Protein AF-A0A6G0W1W1-F1 (afdb_monomer_lite)

Secondary structure (DSSP, 8-state):
-HHHHHHHHHHHHHH-TT---SEEEE-S-HHHHHHHHHH-TTPEEEE-HHHHHHHHHHHHHHTTGGGT--

Organism: Aphis craccivora (NCBI:txid307492)

Sequence (70 aa):
MESTYCRLFEALKSMKPKLNPDTIMIDFEKAVMSAILKTFPVTKIRGCFFHFTQSVWRHVQQAGLHLLFK

InterPro domains:
  IPR018289 MULE transposase domain [PF10551] (3-54)

Foldseek 3Di:
DLVVLLVVLVVVCVVPVPDADQEDEDAPDPSNVVSCCVNRVNHHYHYDPVVVVVVVVVVCVVVVVVVVPD

Radius of gyration: 16.24 Å; chains: 1; b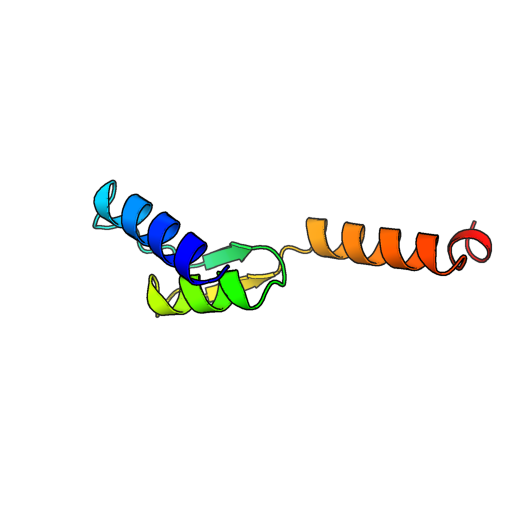ounding box: 32×19×46 Å

pLDDT: mean 95.53, std 5.96, range [57.72, 98.19]

Structure (mmCIF, N/CA/C/O backbone):
data_AF-A0A6G0W1W1-F1
#
_entry.id   AF-A0A6G0W1W1-F1
#
loop_
_atom_site.group_PDB
_atom_site.id
_atom_site.type_symbol
_atom_site.label_atom_id
_atom_site.label_alt_id
_atom_site.label_comp_id
_atom_site.label_asym_id
_atom_site.label_entity_id
_atom_site.label_seq_id
_atom_site.pdbx_PDB_ins_code
_atom_site.Cartn_x
_atom_site.Cartn_y
_atom_site.Cartn_z
_atom_site.occupancy
_atom_site.B_iso_or_equiv
_atom_site.auth_seq_id
_atom_site.auth_comp_id
_atom_site.auth_asym_id
_atom_site.auth_atom_id
_atom_site.pdbx_PDB_model_num
ATOM 1 N N . MET A 1 1 ? 9.314 7.312 8.309 1.00 82.31 1 MET A N 1
ATOM 2 C CA . MET A 1 1 ? 8.295 6.976 7.289 1.00 82.31 1 MET A CA 1
ATOM 3 C C . MET A 1 1 ? 7.107 6.255 7.911 1.00 82.31 1 MET A C 1
ATOM 5 O O . MET A 1 1 ? 6.024 6.813 7.882 1.00 82.31 1 MET A O 1
ATOM 9 N N . GLU A 1 2 ? 7.284 5.093 8.552 1.00 94.75 2 GLU A N 1
ATOM 10 C CA . GLU A 1 2 ? 6.169 4.362 9.193 1.00 94.75 2 GLU A CA 1
ATOM 11 C C . GLU A 1 2 ? 5.420 5.181 10.260 1.00 94.75 2 GLU A C 1
ATOM 13 O O . GLU A 1 2 ? 4.197 5.236 10.238 1.00 94.75 2 GLU A O 1
ATOM 18 N N . SER A 1 3 ? 6.135 5.882 11.147 1.00 96.25 3 SER A N 1
ATOM 19 C CA . SER A 1 3 ? 5.523 6.722 12.192 1.00 96.25 3 SER A CA 1
ATOM 20 C C . SER A 1 3 ? 4.597 7.811 11.638 1.00 96.25 3 SER A C 1
ATOM 22 O O . SER A 1 3 ? 3.584 8.130 12.255 1.00 96.25 3 SER A O 1
ATOM 24 N N . THR A 1 4 ? 4.907 8.359 10.461 1.00 97.50 4 THR A N 1
ATOM 25 C CA . THR A 1 4 ? 4.050 9.328 9.766 1.00 97.50 4 THR A CA 1
ATOM 26 C C . THR A 1 4 ? 2.731 8.685 9.341 1.00 97.50 4 THR A C 1
ATOM 28 O O . THR A 1 4 ? 1.671 9.266 9.562 1.00 97.50 4 THR A O 1
ATOM 31 N N . TYR A 1 5 ? 2.782 7.467 8.795 1.00 97.88 5 TYR A N 1
ATOM 32 C CA . TYR A 1 5 ? 1.586 6.710 8.430 1.00 97.88 5 TYR A CA 1
ATOM 33 C C . TYR A 1 5 ? 0.767 6.300 9.660 1.00 97.88 5 TYR A C 1
ATOM 35 O O . TYR A 1 5 ? -0.454 6.431 9.635 1.00 97.88 5 TYR A O 1
ATOM 43 N N . CYS A 1 6 ? 1.407 5.887 10.762 1.00 97.44 6 CYS A N 1
ATOM 44 C CA . CYS A 1 6 ? 0.692 5.608 12.013 1.00 97.44 6 CYS A CA 1
ATOM 45 C C . CYS A 1 6 ? -0.109 6.829 12.476 1.00 97.44 6 CYS A C 1
ATOM 47 O O . CYS A 1 6 ? -1.312 6.715 12.693 1.00 97.44 6 CYS A O 1
ATOM 49 N N . ARG A 1 7 ? 0.523 8.011 12.516 1.00 98.06 7 ARG A N 1
ATOM 50 C CA . ARG A 1 7 ? -0.146 9.267 12.898 1.00 98.06 7 ARG A CA 1
ATOM 51 C C . ARG A 1 7 ? -1.333 9.599 11.993 1.00 98.06 7 ARG A C 1
ATOM 53 O O . ARG A 1 7 ? -2.355 10.071 12.481 1.00 98.06 7 ARG A O 1
ATOM 60 N N . LEU A 1 8 ? -1.213 9.351 10.687 1.00 97.50 8 LEU A N 1
ATOM 61 C CA . LEU A 1 8 ? -2.309 9.541 9.733 1.00 97.50 8 LEU A CA 1
ATOM 62 C C . LEU A 1 8 ? -3.498 8.624 10.057 1.00 97.50 8 LEU A C 1
ATOM 64 O O . LEU A 1 8 ? -4.632 9.089 10.158 1.00 97.50 8 LEU A O 1
ATOM 68 N N . PHE A 1 9 ? -3.250 7.327 10.230 1.00 97.31 9 PHE A N 1
ATOM 69 C CA . PHE A 1 9 ? -4.307 6.353 10.501 1.00 97.31 9 PHE A CA 1
ATOM 70 C C . PHE A 1 9 ? -4.939 6.540 11.887 1.00 97.31 9 PHE A C 1
ATOM 72 O O . PHE A 1 9 ? -6.153 6.383 12.035 1.00 97.31 9 PHE A O 1
ATOM 79 N N . GLU A 1 10 ? -4.153 6.938 12.885 1.00 97.25 10 GLU A N 1
ATOM 80 C CA . GLU A 1 10 ? -4.648 7.343 14.203 1.00 97.25 10 GLU A CA 1
ATOM 81 C C . GLU A 1 10 ? -5.551 8.574 14.100 1.00 97.25 10 GLU A C 1
ATOM 83 O O . GLU A 1 10 ? -6.650 8.562 14.649 1.00 97.25 10 GLU A O 1
ATOM 88 N N . ALA A 1 11 ? -5.160 9.599 13.335 1.00 98.06 11 ALA A N 1
ATOM 89 C CA . ALA A 1 11 ? -6.008 10.767 13.101 1.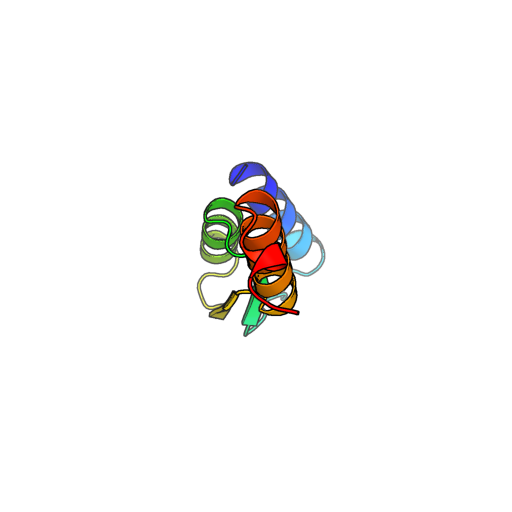00 98.06 11 ALA A CA 1
ATOM 90 C C . ALA A 1 11 ? -7.337 10.389 12.418 1.00 98.06 11 ALA A C 1
ATOM 92 O O . ALA A 1 11 ? -8.397 10.871 12.822 1.00 98.06 11 ALA A O 1
ATOM 93 N N . LEU A 1 12 ? -7.310 9.477 11.437 1.00 97.12 12 LEU A N 1
ATOM 94 C CA . LEU A 1 12 ? -8.524 8.946 10.803 1.00 97.12 12 LEU A CA 1
ATOM 95 C C . LEU A 1 12 ? -9.438 8.232 11.809 1.00 97.12 12 LEU A C 1
ATOM 97 O O . LEU A 1 12 ? -10.652 8.449 11.795 1.00 97.12 12 LEU A O 1
ATOM 101 N N . LYS A 1 13 ? -8.872 7.417 12.706 1.00 95.62 13 LYS A N 1
ATOM 102 C CA . LYS A 1 13 ? -9.635 6.775 13.785 1.00 95.62 13 LYS A CA 1
ATOM 103 C C . LYS A 1 13 ? -10.191 7.778 14.787 1.00 95.62 13 LYS A C 1
ATOM 105 O O . LYS A 1 13 ? -11.330 7.614 15.210 1.00 95.62 13 LYS A O 1
ATOM 110 N N . SER A 1 14 ? -9.443 8.820 15.135 1.00 96.88 14 SER A N 1
ATOM 111 C CA . SER A 1 14 ? -9.933 9.878 16.026 1.00 96.88 14 SER A CA 1
ATOM 112 C C . SER A 1 14 ? -11.149 10.594 15.434 1.00 96.88 14 SER A C 1
ATOM 114 O O . SER A 1 14 ? -12.099 10.882 16.155 1.00 96.88 14 SER A O 1
ATOM 116 N N . MET A 1 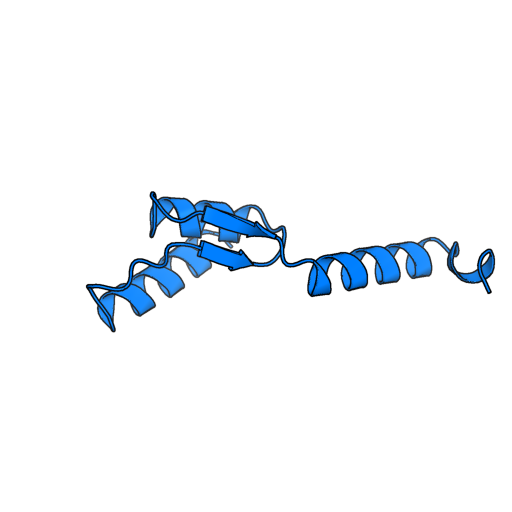15 ? -11.166 10.820 14.115 1.00 97.62 15 MET A N 1
ATOM 117 C CA . MET A 1 15 ? -12.319 11.411 13.420 1.00 97.62 15 MET A CA 1
ATOM 118 C C . MET A 1 15 ? -13.491 10.434 13.262 1.00 97.62 15 MET A C 1
ATOM 120 O O . MET A 1 15 ? -14.651 10.842 13.300 1.00 97.62 15 MET A O 1
ATOM 124 N N . LYS A 1 16 ? -13.213 9.139 13.080 1.00 96.88 16 LYS A N 1
ATOM 125 C CA . LYS A 1 16 ? -14.234 8.093 12.953 1.00 96.88 16 LYS A CA 1
ATOM 126 C C . LYS A 1 16 ? -13.845 6.871 13.795 1.00 96.88 16 LYS A C 1
ATOM 128 O O . LYS A 1 16 ? -13.277 5.921 13.257 1.00 96.88 16 LYS A O 1
ATOM 133 N N . PRO A 1 17 ? -14.216 6.827 15.090 1.00 94.44 17 PRO A N 1
ATOM 134 C CA . PRO A 1 17 ? -13.777 5.769 16.012 1.00 94.44 17 PRO A CA 1
ATOM 135 C C . PRO A 1 17 ? -14.178 4.348 15.601 1.00 94.44 17 PRO A C 1
ATOM 137 O O . PRO A 1 17 ? -13.499 3.384 15.935 1.00 94.44 17 PRO A O 1
ATOM 140 N N . LYS A 1 18 ? -15.272 4.213 14.840 1.00 95.44 18 LYS A N 1
ATOM 141 C CA . LYS A 1 18 ? -15.763 2.933 14.300 1.00 95.44 18 LYS A CA 1
ATOM 142 C C . LYS A 1 18 ? -15.187 2.588 12.919 1.00 95.44 18 LYS A C 1
ATOM 144 O O . LYS A 1 18 ? -15.681 1.670 12.270 1.00 95.44 18 LYS A O 1
ATOM 149 N N . LEU A 1 19 ? -14.205 3.340 12.419 1.00 96.19 19 LEU A N 1
ATOM 150 C CA . LEU A 1 19 ? -13.543 3.033 11.155 1.00 96.19 19 LEU A CA 1
ATOM 151 C C . LEU A 1 19 ? -12.757 1.727 11.303 1.00 96.19 19 LEU A C 1
ATOM 153 O O . LEU A 1 19 ? -11.732 1.680 11.980 1.00 96.19 19 LEU A O 1
ATOM 157 N N . ASN A 1 20 ? -13.249 0.677 10.657 1.00 94.94 20 ASN A N 1
ATOM 158 C CA . ASN A 1 20 ? -12.591 -0.619 10.581 1.00 94.94 20 ASN A CA 1
ATOM 159 C C . ASN A 1 20 ? -12.852 -1.228 9.195 1.00 94.94 20 ASN A C 1
ATOM 161 O O . ASN A 1 20 ? -13.830 -1.952 9.024 1.00 94.94 20 ASN A O 1
ATOM 165 N N . PRO A 1 21 ? -12.069 -0.851 8.173 1.00 96.31 21 PRO A N 1
ATOM 166 C CA . PRO A 1 21 ? -12.274 -1.342 6.818 1.00 96.31 21 PRO A CA 1
ATOM 167 C C . PRO A 1 21 ? -11.880 -2.819 6.700 1.00 96.31 21 PRO A C 1
ATOM 169 O O . PRO A 1 21 ? -10.823 -3.228 7.177 1.00 96.31 21 PRO A O 1
ATOM 172 N N . ASP A 1 22 ? -12.670 -3.610 5.977 1.00 97.81 22 ASP A N 1
ATOM 173 C CA . ASP A 1 22 ? -12.332 -5.016 5.705 1.00 97.81 22 ASP A CA 1
ATOM 174 C C . ASP A 1 22 ? -11.097 -5.153 4.809 1.00 97.81 22 ASP A C 1
ATOM 176 O O . ASP A 1 22 ? -10.372 -6.151 4.844 1.00 97.81 22 ASP A O 1
ATOM 180 N N . THR A 1 23 ? -10.862 -4.163 3.948 1.00 97.94 23 THR A N 1
ATOM 181 C CA . THR A 1 23 ? -9.751 -4.148 3.000 1.00 97.94 23 THR A CA 1
ATOM 182 C C . THR A 1 23 ? -9.228 -2.732 2.804 1.00 97.94 23 THR A C 1
ATOM 184 O O . THR A 1 23 ? -10.010 -1.799 2.634 1.00 97.94 23 THR A O 1
ATOM 187 N N . ILE A 1 24 ? -7.903 -2.585 2.775 1.00 97.94 24 ILE A N 1
ATOM 188 C CA . ILE A 1 24 ? -7.219 -1.354 2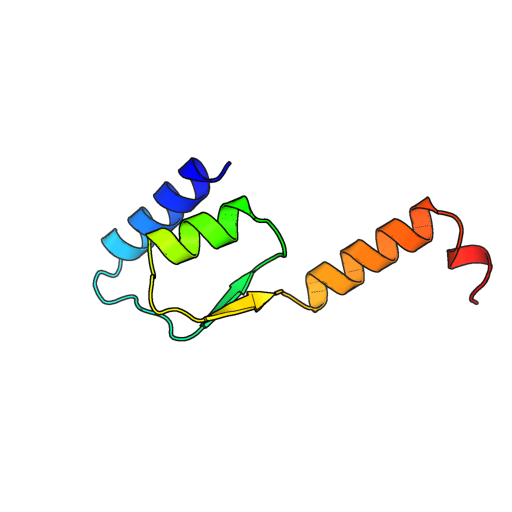.366 1.00 97.94 24 ILE A CA 1
ATOM 189 C C . ILE A 1 24 ? -6.351 -1.672 1.150 1.00 97.94 24 ILE A C 1
ATOM 191 O O . ILE A 1 24 ? -5.552 -2.610 1.175 1.00 97.94 24 ILE A O 1
ATOM 195 N N . MET A 1 25 ? -6.521 -0.886 0.086 1.00 98.00 25 MET A N 1
ATOM 196 C CA . MET A 1 25 ? -5.669 -0.920 -1.099 1.00 98.00 25 MET A CA 1
ATOM 197 C C . MET A 1 25 ? -4.594 0.156 -0.974 1.00 98.00 25 MET A C 1
ATOM 199 O O . MET A 1 25 ? -4.921 1.311 -0.710 1.00 98.00 25 MET A O 1
ATOM 203 N N . ILE A 1 26 ? -3.330 -0.215 -1.140 1.00 97.44 26 ILE A N 1
ATOM 204 C CA . ILE A 1 26 ? -2.199 0.692 -0.934 1.00 97.44 26 ILE A CA 1
ATOM 205 C C . ILE A 1 26 ? -1.018 0.296 -1.821 1.00 97.44 26 ILE A C 1
ATOM 207 O O . ILE A 1 26 ? -0.985 -0.804 -2.371 1.00 97.44 26 ILE A O 1
ATOM 211 N N . ASP A 1 27 ? -0.045 1.184 -1.972 1.00 96.25 27 ASP A N 1
ATOM 212 C CA . ASP A 1 27 ? 1.191 0.884 -2.689 1.00 96.25 27 ASP A CA 1
ATOM 213 C C . ASP A 1 27 ? 2.050 -0.136 -1.930 1.00 96.25 27 ASP A C 1
ATOM 215 O O . ASP A 1 27 ? 1.898 -0.341 -0.725 1.00 96.25 27 ASP A O 1
ATOM 219 N N . PHE A 1 28 ? 2.968 -0.794 -2.641 1.00 95.00 28 PHE A N 1
ATOM 220 C CA . PHE A 1 28 ? 3.808 -1.880 -2.119 1.00 95.00 28 PHE A CA 1
ATOM 221 C C . PHE A 1 28 ? 4.957 -1.374 -1.221 1.00 95.00 28 PHE A C 1
ATOM 223 O O . PHE A 1 28 ? 6.098 -1.826 -1.319 1.00 95.00 28 PHE A O 1
ATOM 230 N N . GLU A 1 29 ? 4.668 -0.425 -0.332 1.00 95.88 29 GLU A N 1
ATOM 231 C CA . GLU A 1 29 ? 5.628 0.128 0.617 1.00 95.88 29 GLU A CA 1
ATOM 232 C C . GLU A 1 29 ? 5.504 -0.541 1.989 1.00 95.88 29 GLU A C 1
ATOM 234 O O . GLU A 1 29 ? 4.481 -0.463 2.670 1.00 95.88 29 GLU A O 1
ATOM 239 N N . LYS A 1 30 ? 6.598 -1.136 2.471 1.00 96.19 30 LYS A N 1
ATOM 240 C CA . LYS A 1 30 ? 6.615 -1.822 3.773 1.00 96.19 30 LYS A CA 1
ATOM 241 C C . LYS A 1 30 ? 6.180 -0.914 4.931 1.00 96.19 30 LYS A C 1
ATOM 243 O O . LYS A 1 30 ? 5.488 -1.366 5.836 1.00 96.19 30 LYS A O 1
ATOM 248 N N . ALA A 1 31 ? 6.560 0.364 4.896 1.00 97.31 31 ALA A N 1
ATOM 249 C CA . ALA A 1 31 ? 6.262 1.316 5.964 1.00 97.31 31 ALA A CA 1
ATOM 250 C C . ALA A 1 31 ? 4.753 1.555 6.146 1.00 97.31 31 ALA A C 1
ATOM 252 O O . ALA A 1 31 ? 4.271 1.534 7.277 1.00 97.31 31 ALA A O 1
ATOM 253 N N . VAL A 1 32 ? 4.000 1.756 5.059 1.00 97.25 32 VAL A N 1
ATOM 254 C CA . VAL A 1 32 ? 2.548 1.974 5.154 1.00 97.25 32 VAL A CA 1
ATOM 255 C C . VAL A 1 32 ? 1.815 0.681 5.496 1.00 97.25 32 VAL A C 1
ATOM 257 O O . VAL A 1 32 ? 0.894 0.706 6.308 1.00 97.25 32 VAL A O 1
ATOM 260 N N . MET A 1 33 ? 2.269 -0.463 4.973 1.00 97.50 33 MET A N 1
ATOM 261 C CA . MET A 1 33 ? 1.689 -1.767 5.309 1.00 97.50 33 MET A CA 1
ATOM 262 C C . MET A 1 33 ? 1.839 -2.081 6.805 1.00 97.50 33 MET A C 1
ATOM 264 O O . MET A 1 33 ? 0.860 -2.457 7.448 1.00 97.50 33 MET A O 1
ATOM 268 N N . SER A 1 34 ? 3.023 -1.857 7.387 1.00 97.75 34 SER A N 1
ATOM 269 C CA . SER A 1 34 ? 3.245 -2.011 8.833 1.00 97.75 34 SER A CA 1
ATOM 270 C C . SER A 1 34 ? 2.350 -1.082 9.658 1.00 97.75 34 SER A C 1
ATOM 272 O O . SER A 1 34 ? 1.748 -1.516 10.640 1.00 97.75 34 SER A O 1
ATOM 274 N N . ALA A 1 35 ? 2.219 0.183 9.248 1.00 98.06 35 ALA A N 1
ATOM 275 C CA . ALA A 1 35 ? 1.361 1.148 9.933 1.00 98.06 35 ALA A CA 1
ATOM 276 C C . ALA A 1 35 ? -0.129 0.763 9.868 1.00 98.06 35 ALA A C 1
ATOM 278 O O . ALA A 1 35 ? -0.844 0.901 10.865 1.00 98.06 35 ALA A O 1
ATOM 279 N N . ILE A 1 36 ? -0.594 0.227 8.733 1.00 97.69 36 ILE A N 1
ATOM 280 C CA . ILE A 1 36 ? -1.951 -0.318 8.597 1.00 97.69 36 ILE A CA 1
ATOM 281 C C . ILE A 1 36 ? -2.147 -1.487 9.560 1.00 97.69 36 ILE A C 1
ATOM 283 O O . ILE A 1 36 ? -3.123 -1.478 10.293 1.00 97.69 36 ILE A O 1
ATOM 287 N N . LEU A 1 37 ? -1.230 -2.457 9.629 1.00 96.75 37 LEU A N 1
ATOM 288 C CA . LEU A 1 37 ? -1.386 -3.608 10.533 1.00 96.75 37 LEU A CA 1
ATOM 289 C C . LEU A 1 37 ? -1.362 -3.213 12.017 1.00 96.75 37 LEU A C 1
ATOM 291 O O . LEU A 1 37 ? -2.036 -3.840 12.830 1.00 96.75 37 LEU A O 1
ATOM 295 N N . LYS A 1 38 ? -0.628 -2.154 12.378 1.00 96.75 38 LYS A N 1
ATOM 296 C CA . LYS A 1 38 ? -0.640 -1.602 13.743 1.00 96.75 38 LYS A CA 1
ATOM 297 C C . LYS A 1 38 ? -1.963 -0.928 14.091 1.00 96.75 38 LYS A C 1
ATOM 299 O O . LYS A 1 38 ? -2.420 -1.023 15.226 1.00 96.75 38 LYS A O 1
ATOM 304 N N . THR A 1 39 ? -2.572 -0.234 13.133 1.00 96.69 39 THR A N 1
ATOM 305 C CA . THR A 1 39 ? -3.784 0.558 13.377 1.00 96.69 39 THR A CA 1
ATOM 306 C C . THR A 1 39 ? -5.067 -0.224 13.108 1.00 96.69 39 THR A C 1
ATOM 308 O O . THR A 1 39 ? -6.016 -0.106 13.876 1.00 96.69 39 THR A O 1
ATOM 311 N N . PHE A 1 40 ? -5.108 -1.081 12.098 1.00 96.81 40 PHE A N 1
ATOM 312 C CA . PHE A 1 40 ? -6.242 -1.920 11.712 1.00 96.81 40 PHE A CA 1
ATOM 313 C C . PHE A 1 40 ? -5.802 -3.395 11.597 1.00 96.81 40 PHE A C 1
ATOM 315 O O . PHE A 1 40 ? -5.632 -3.918 10.495 1.00 96.81 40 PHE A O 1
ATOM 322 N N . PRO A 1 41 ? -5.608 -4.097 12.729 1.00 95.56 41 PRO A N 1
ATOM 323 C CA . PRO A 1 41 ? -4.953 -5.412 12.755 1.00 95.56 41 PRO A CA 1
ATOM 324 C C . PRO A 1 41 ? -5.715 -6.526 12.024 1.00 95.56 41 PRO A C 1
ATOM 326 O O . PRO A 1 41 ? -5.120 -7.533 11.657 1.00 95.56 41 PRO A O 1
ATOM 329 N N . VAL A 1 42 ? -7.023 -6.360 11.807 1.00 96.12 42 VAL A N 1
ATOM 330 C CA . VAL A 1 42 ? -7.881 -7.346 11.121 1.00 96.12 42 VAL A CA 1
ATOM 331 C C . VAL A 1 42 ? -8.107 -7.033 9.639 1.00 96.12 42 VAL A C 1
ATOM 333 O O . VAL A 1 42 ? -8.732 -7.820 8.928 1.00 96.12 42 VAL A O 1
ATOM 336 N N . THR A 1 43 ? -7.620 -5.890 9.154 1.00 97.19 43 THR A N 1
ATOM 337 C CA . THR A 1 43 ? -7.818 -5.460 7.770 1.00 97.19 43 THR A CA 1
ATOM 338 C C . THR A 1 43 ? -6.963 -6.276 6.808 1.00 97.19 43 THR A C 1
ATOM 340 O O . THR A 1 43 ? -5.776 -6.508 7.032 1.00 97.19 43 THR A O 1
ATOM 343 N N . LYS A 1 44 ? -7.541 -6.646 5.662 1.00 98.19 44 LYS A N 1
ATOM 344 C CA . LYS A 1 44 ? -6.791 -7.256 4.559 1.00 98.19 44 LYS A CA 1
ATOM 345 C C . LYS A 1 44 ? -6.079 -6.171 3.756 1.00 98.19 44 LYS A C 1
ATOM 347 O O . LYS A 1 44 ? -6.719 -5.269 3.218 1.00 98.19 44 LYS A O 1
ATOM 352 N N . ILE A 1 45 ? -4.763 -6.274 3.627 1.00 98.06 45 ILE A N 1
ATOM 353 C CA . ILE A 1 45 ? -3.991 -5.362 2.779 1.00 98.06 45 ILE A CA 1
ATOM 354 C C . ILE A 1 45 ? -3.964 -5.909 1.354 1.00 98.06 45 ILE A C 1
ATOM 356 O O . ILE A 1 45 ? -3.631 -7.074 1.134 1.00 98.06 45 ILE A O 1
ATOM 360 N N . ARG A 1 46 ? -4.297 -5.062 0.378 1.00 97.81 46 ARG A N 1
ATOM 361 C CA . ARG A 1 46 ? -4.134 -5.349 -1.050 1.00 97.81 46 ARG A CA 1
ATOM 362 C C . ARG A 1 46 ? -3.170 -4.350 -1.670 1.00 97.81 46 ARG A C 1
ATOM 364 O O . ARG A 1 46 ? -3.291 -3.150 -1.451 1.00 97.81 46 ARG A O 1
ATOM 371 N N . GLY A 1 47 ? -2.241 -4.849 -2.473 1.00 96.88 47 GLY A N 1
ATOM 372 C CA . GLY A 1 47 ? -1.377 -3.990 -3.271 1.00 96.88 47 GLY A CA 1
ATOM 373 C C . GLY A 1 47 ? -2.142 -3.343 -4.427 1.00 96.88 47 GLY A C 1
ATOM 374 O O . GLY A 1 47 ? -2.962 -3.996 -5.078 1.00 96.88 47 GLY A O 1
ATOM 375 N N . CYS A 1 48 ? -1.881 -2.067 -4.692 1.00 97.31 48 CYS A N 1
ATOM 376 C CA . CYS A 1 48 ? -2.470 -1.342 -5.809 1.00 97.31 48 CYS A CA 1
ATOM 377 C C . CYS 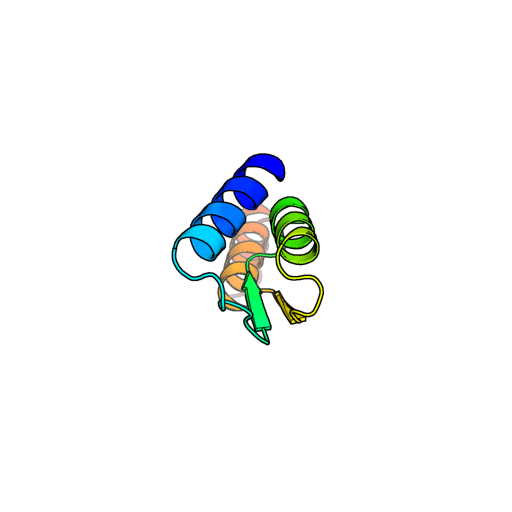A 1 48 ? -1.830 -1.787 -7.132 1.00 97.31 48 CYS A C 1
ATOM 379 O O . CYS A 1 48 ? -0.697 -1.420 -7.448 1.00 97.31 48 CYS A O 1
ATOM 381 N N . PHE A 1 49 ? -2.567 -2.560 -7.934 1.00 97.00 49 PHE A N 1
ATOM 382 C CA . PHE A 1 49 ? -2.080 -3.022 -9.238 1.00 97.00 49 PHE A CA 1
ATOM 383 C C . PHE A 1 49 ? -1.807 -1.858 -10.203 1.00 97.00 49 PHE A C 1
ATOM 385 O O . PHE A 1 49 ? -0.824 -1.879 -10.939 1.00 97.00 49 PHE A O 1
ATOM 392 N N . PHE A 1 50 ? -2.621 -0.802 -10.156 1.00 97.06 50 PHE A N 1
ATOM 393 C CA . PHE A 1 50 ? -2.446 0.376 -11.003 1.00 97.06 50 PHE A CA 1
ATOM 394 C C . PHE A 1 50 ? -1.089 1.059 -10.764 1.00 97.06 50 PHE A C 1
ATOM 396 O O . PHE A 1 50 ? -0.282 1.164 -11.685 1.00 97.06 50 PHE A O 1
ATOM 403 N N . HIS A 1 51 ? -0.767 1.434 -9.524 1.00 96.75 51 HIS A N 1
ATOM 404 C CA . HIS A 1 51 ? 0.531 2.052 -9.222 1.00 96.75 51 HIS A CA 1
ATOM 405 C C . HIS A 1 51 ? 1.707 1.083 -9.392 1.00 96.75 51 HIS A C 1
ATOM 407 O O . HIS A 1 51 ? 2.815 1.501 -9.748 1.00 96.75 51 HIS A O 1
ATOM 413 N N . PHE A 1 52 ? 1.476 -0.218 -9.195 1.00 97.25 52 PHE A N 1
ATOM 414 C CA . PHE A 1 52 ? 2.486 -1.235 -9.455 1.00 97.25 52 PHE A CA 1
ATOM 415 C C . PHE A 1 52 ? 2.845 -1.320 -10.938 1.00 97.25 52 PHE A C 1
ATOM 417 O O . PHE A 1 52 ? 4.020 -1.210 -11.274 1.00 97.25 52 PHE A O 1
ATOM 424 N N . THR A 1 53 ? 1.860 -1.421 -11.834 1.00 97.44 53 THR A N 1
ATOM 425 C CA . THR A 1 53 ? 2.113 -1.455 -13.288 1.00 97.44 53 THR A CA 1
ATOM 426 C C . THR A 1 53 ? 2.831 -0.202 -13.777 1.00 97.44 53 THR A C 1
ATOM 428 O O . THR A 1 53 ? 3.770 -0.309 -14.561 1.00 97.44 53 THR A O 1
ATOM 431 N N . GLN A 1 54 ? 2.485 0.976 -13.253 1.00 97.12 54 GLN A N 1
ATOM 432 C CA . GLN A 1 54 ? 3.221 2.205 -13.554 1.00 97.12 54 GLN A CA 1
ATOM 433 C C . GLN A 1 54 ? 4.676 2.152 -13.078 1.00 97.12 54 GLN A C 1
ATOM 435 O O . GLN A 1 54 ? 5.577 2.592 -13.789 1.00 97.12 54 GLN A O 1
ATOM 440 N N . SER A 1 55 ? 4.919 1.623 -11.877 1.00 97.06 55 SER A N 1
ATOM 441 C CA . SER A 1 55 ? 6.272 1.475 -11.327 1.00 97.06 55 SER A CA 1
ATOM 442 C C . SER A 1 55 ? 7.108 0.494 -12.143 1.00 97.06 55 SER A C 1
ATOM 444 O O . SER A 1 55 ? 8.252 0.799 -12.475 1.00 97.06 55 SER A O 1
ATOM 446 N N . VAL A 1 56 ? 6.513 -0.636 -12.532 1.00 97.00 56 VAL A N 1
ATOM 447 C CA . VAL A 1 56 ? 7.128 -1.617 -13.434 1.00 97.00 56 VAL A CA 1
ATOM 448 C C . VAL A 1 56 ? 7.443 -0.976 -14.782 1.00 97.00 56 VAL A C 1
ATOM 450 O O . VAL A 1 56 ? 8.565 -1.100 -15.262 1.00 97.00 56 VAL A O 1
ATOM 453 N N . TRP A 1 57 ? 6.506 -0.233 -15.373 1.00 96.62 57 TRP A N 1
ATOM 454 C CA . TRP A 1 57 ? 6.728 0.415 -16.664 1.00 96.62 57 TRP A CA 1
ATOM 455 C C . TRP A 1 57 ? 7.852 1.454 -16.618 1.00 96.62 57 TRP A C 1
ATOM 457 O O . TRP A 1 57 ? 8.732 1.443 -17.475 1.00 96.62 57 TRP A O 1
ATOM 467 N N . ARG A 1 58 ? 7.901 2.294 -15.576 1.00 97.25 58 ARG A N 1
ATOM 468 C CA . ARG A 1 58 ? 9.028 3.219 -15.368 1.00 97.25 58 ARG A CA 1
ATOM 469 C C . ARG A 1 58 ? 10.359 2.476 -15.278 1.00 97.25 58 ARG A C 1
ATOM 471 O O . ARG A 1 58 ? 11.346 2.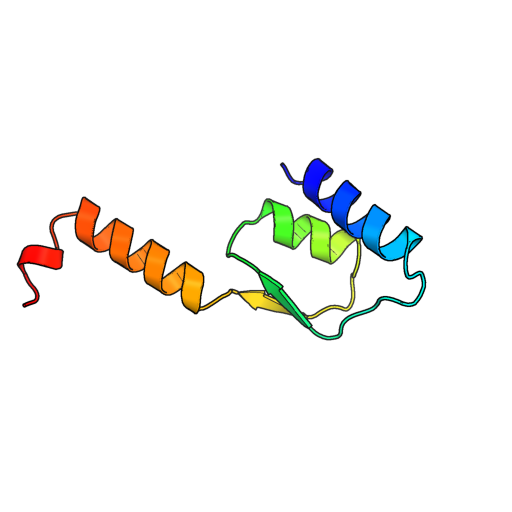930 -15.847 1.00 97.25 58 ARG A O 1
ATOM 478 N N . HIS A 1 59 ? 10.386 1.330 -14.601 1.00 97.00 59 HIS A N 1
ATOM 479 C CA . HIS A 1 59 ? 11.596 0.521 -14.498 1.00 97.00 59 HIS A CA 1
ATOM 480 C C . HIS A 1 59 ? 12.015 -0.071 -15.854 1.00 97.00 59 HIS A C 1
ATOM 482 O O . HIS A 1 59 ? 13.184 0.002 -16.224 1.00 97.00 59 HIS A O 1
ATOM 488 N N . VAL A 1 60 ? 11.058 -0.570 -16.641 1.00 96.88 60 VAL A N 1
ATOM 489 C CA . VAL A 1 60 ? 11.279 -1.029 -18.026 1.00 96.88 60 VAL A CA 1
ATOM 490 C C . VAL A 1 60 ? 11.848 0.095 -18.899 1.00 96.88 60 VAL A C 1
ATOM 492 O O . VAL A 1 60 ? 12.771 -0.133 -19.685 1.00 96.88 60 VAL A O 1
ATOM 495 N N . GLN A 1 61 ? 11.338 1.318 -18.747 1.00 96.50 61 GLN A N 1
ATOM 496 C CA . GLN A 1 61 ? 11.846 2.489 -19.459 1.00 96.50 61 GLN A CA 1
ATOM 497 C C . GLN A 1 61 ? 13.288 2.823 -19.057 1.00 96.50 61 GLN A C 1
ATOM 499 O O . GLN A 1 61 ? 14.143 2.968 -19.930 1.00 96.50 61 GLN A O 1
ATOM 504 N N . GLN A 1 62 ? 13.573 2.870 -17.753 1.00 97.19 62 GLN A N 1
ATOM 505 C CA . GLN A 1 62 ? 14.911 3.130 -17.201 1.00 97.19 62 GLN A CA 1
ATOM 506 C C . GLN A 1 62 ? 15.944 2.085 -17.633 1.00 97.19 62 GLN A C 1
ATOM 508 O O . GLN A 1 62 ? 17.095 2.426 -17.885 1.00 97.19 62 GLN A O 1
ATOM 513 N N . ALA A 1 63 ? 15.529 0.825 -17.758 1.00 96.75 63 ALA A N 1
ATOM 514 C CA . ALA A 1 63 ? 16.375 -0.266 -18.229 1.00 96.75 63 ALA A CA 1
ATOM 515 C C . ALA A 1 63 ? 16.559 -0.288 -19.761 1.00 96.75 63 ALA A C 1
ATOM 517 O O . ALA A 1 63 ? 17.226 -1.179 -20.281 1.00 96.75 63 ALA A O 1
ATOM 518 N N . GLY A 1 64 ? 15.937 0.632 -20.510 1.00 95.94 64 GLY A N 1
ATOM 519 C CA . GLY A 1 64 ? 15.993 0.660 -21.977 1.00 95.94 64 GLY A CA 1
ATOM 520 C C . GLY A 1 64 ? 15.197 -0.453 -22.673 1.00 95.94 64 GLY A C 1
ATOM 521 O O . GLY A 1 64 ? 15.145 -0.495 -23.898 1.00 95.94 64 GLY A O 1
ATOM 522 N N . LEU A 1 65 ? 14.520 -1.326 -21.920 1.00 95.56 65 LEU A N 1
ATOM 523 C CA . LEU A 1 65 ? 13.798 -2.488 -22.454 1.00 95.56 65 LEU A CA 1
ATOM 524 C C . LEU A 1 65 ? 12.561 -2.100 -23.272 1.00 95.56 65 LEU A C 1
ATOM 526 O O . LEU A 1 65 ? 12.159 -2.839 -24.162 1.00 95.56 65 LEU A O 1
ATOM 530 N N . HIS A 1 66 ? 11.992 -0.920 -23.024 1.00 93.00 66 HIS A N 1
ATOM 531 C CA . HIS A 1 66 ? 10.909 -0.358 -23.838 1.00 93.00 66 HIS A CA 1
ATOM 532 C C . HIS A 1 66 ? 11.279 -0.188 -25.325 1.00 93.00 66 HIS A C 1
ATOM 534 O O . HIS A 1 66 ? 10.390 -0.072 -26.155 1.00 93.00 66 HIS A O 1
ATOM 540 N N . LEU A 1 67 ? 12.571 -0.186 -25.680 1.00 92.69 67 LEU A N 1
ATOM 541 C CA . LEU A 1 67 ? 13.020 -0.145 -27.076 1.00 92.69 67 LEU A CA 1
ATOM 542 C C . LEU A 1 67 ? 12.887 -1.504 -27.787 1.00 92.69 67 LEU A C 1
ATOM 544 O O . LEU A 1 67 ? 12.883 -1.551 -29.015 1.00 92.69 67 LEU A O 1
ATOM 548 N N . LEU A 1 68 ? 12.794 -2.602 -27.028 1.00 89.38 68 LEU A N 1
ATOM 549 C CA . LEU A 1 68 ? 12.691 -3.971 -27.550 1.00 89.38 68 LEU A CA 1
ATOM 550 C C . LEU A 1 68 ? 11.246 -4.392 -27.839 1.00 89.38 68 LEU A C 1
ATOM 552 O O . LEU A 1 68 ? 11.022 -5.362 -28.560 1.00 89.38 68 LEU A O 1
ATOM 556 N N . PHE A 1 69 ? 10.272 -3.667 -27.291 1.00 69.88 69 PHE A N 1
ATOM 557 C CA . PHE A 1 69 ? 8.851 -3.957 -27.427 1.00 69.88 69 PHE A CA 1
ATOM 558 C C . PHE A 1 69 ? 8.166 -2.721 -28.023 1.00 69.88 69 PHE A C 1
ATOM 560 O O . PHE A 1 69 ? 8.085 -1.689 -27.362 1.00 69.88 69 PHE A O 1
ATOM 567 N N . LYS A 1 70 ? 7.747 -2.818 -29.292 1.00 57.72 70 LYS A N 1
ATOM 568 C CA . LYS A 1 70 ? 6.961 -1.789 -29.992 1.00 57.72 70 LYS A CA 1
ATOM 569 C C . LYS A 1 70 ? 5.471 -2.016 -29.796 1.00 57.72 70 LYS A C 1
ATOM 571 O O . LYS A 1 70 ? 5.057 -3.190 -29.907 1.00 57.72 70 LYS A O 1
#